Protein AF-A0A0B7NH67-F1 (afdb_monomer)

Solvent-accessible surface area (backbone atoms only — not comparable to full-atom values): 9910 Å² total; per-residue (Å²): 137,84,60,71,66,54,74,78,39,75,85,58,75,55,73,80,68,34,64,70,50,45,50,53,55,49,55,70,66,57,74,68,84,74,77,76,53,74,81,63,50,60,82,68,38,63,65,64,53,51,50,46,36,50,72,76,48,38,53,73,86,78,50,52,75,51,54,34,47,53,51,29,53,53,38,44,27,69,77,66,70,41,47,64,75,59,32,53,60,60,27,28,52,80,31,57,46,72,41,68,55,97,89,40,76,49,31,34,39,39,44,33,63,69,36,94,86,57,78,63,48,77,48,80,45,61,68,50,94,55,64,48,73,16,45,50,60,37,43,51,52,42,51,63,74,44,46,82,79,43,76,86,53,61,74,82,38,49,55,70,73,94,84,63,132

Structure (mmCIF, N/CA/C/O backbone):
data_AF-A0A0B7NH67-F1
#
_entry.id   AF-A0A0B7NH67-F1
#
loop_
_atom_site.group_PDB
_atom_site.id
_atom_site.type_symbol
_atom_site.label_atom_id
_atom_site.label_alt_id
_atom_site.label_comp_id
_atom_site.label_asym_id
_atom_site.label_entity_id
_atom_site.label_seq_id
_atom_site.pdbx_PDB_ins_code
_atom_site.Cartn_x
_atom_site.Cartn_y
_atom_site.Cartn_z
_atom_site.occupancy
_atom_site.B_iso_or_equiv
_atom_site.auth_seq_id
_atom_site.auth_comp_id
_atom_site.auth_asym_id
_atom_site.auth_atom_id
_atom_site.pdbx_PDB_model_num
ATOM 1 N N . MET A 1 1 ? 46.457 -18.668 -21.034 1.00 47.00 1 MET A N 1
ATOM 2 C CA . MET A 1 1 ? 46.184 -20.099 -21.295 1.00 47.00 1 MET A CA 1
ATOM 3 C C . MET A 1 1 ? 45.071 -20.188 -22.327 1.00 47.00 1 MET A C 1
ATOM 5 O O . MET A 1 1 ? 44.034 -19.570 -22.116 1.00 47.00 1 MET A O 1
ATOM 9 N N . ALA A 1 2 ? 45.293 -20.852 -23.462 1.00 54.44 2 ALA A N 1
ATOM 10 C CA . ALA A 1 2 ? 44.250 -21.058 -24.466 1.00 54.44 2 ALA A CA 1
ATOM 11 C C . ALA A 1 2 ? 43.440 -22.309 -24.097 1.00 54.44 2 ALA A C 1
ATOM 13 O O . ALA A 1 2 ? 44.023 -23.352 -23.819 1.00 54.44 2 ALA A O 1
ATOM 14 N N . SER A 1 3 ? 42.111 -22.195 -24.052 1.00 65.50 3 SER A N 1
ATOM 15 C CA . SER A 1 3 ? 41.219 -23.342 -23.843 1.00 65.50 3 SER A CA 1
ATOM 16 C C . SER A 1 3 ? 41.410 -24.364 -24.969 1.00 65.50 3 SER A C 1
ATOM 18 O O . SER A 1 3 ? 41.427 -23.976 -26.138 1.00 65.50 3 SER A O 1
ATOM 20 N N . VAL A 1 4 ? 41.506 -25.655 -24.627 1.00 64.94 4 VAL A N 1
ATOM 21 C CA . VAL A 1 4 ? 41.582 -26.782 -25.582 1.00 64.94 4 VAL A CA 1
ATOM 22 C C . VAL A 1 4 ? 40.439 -26.720 -26.605 1.00 64.94 4 VAL A C 1
ATOM 24 O O . VAL A 1 4 ? 40.633 -27.030 -27.776 1.00 64.94 4 VAL A O 1
ATOM 27 N N . TYR A 1 5 ? 39.280 -26.189 -26.205 1.00 65.31 5 TYR A N 1
ATOM 28 C CA . TYR A 1 5 ? 38.130 -25.975 -27.084 1.00 65.31 5 TYR A CA 1
ATOM 29 C C . TYR A 1 5 ? 38.453 -25.076 -28.292 1.00 65.31 5 TYR A C 1
ATOM 31 O O . TYR A 1 5 ? 38.005 -25.351 -29.403 1.00 65.31 5 TYR A O 1
ATOM 39 N N . LYS A 1 6 ? 39.283 -24.040 -28.099 1.00 60.59 6 LYS A N 1
ATOM 40 C CA . LYS A 1 6 ? 39.672 -23.078 -29.143 1.00 60.59 6 LYS A CA 1
ATOM 41 C C . LYS A 1 6 ? 40.621 -23.686 -30.183 1.00 60.59 6 LYS A C 1
ATOM 43 O O . LYS A 1 6 ? 40.675 -23.199 -31.306 1.00 60.59 6 LYS A O 1
ATOM 48 N N . LEU A 1 7 ? 41.365 -24.731 -29.811 1.00 67.31 7 LEU A N 1
ATOM 49 C CA . LEU A 1 7 ? 42.241 -25.462 -30.732 1.00 67.31 7 LEU A CA 1
ATOM 50 C C . LEU A 1 7 ? 41.442 -26.396 -31.649 1.00 67.31 7 LEU A C 1
ATOM 52 O O . LEU A 1 7 ? 41.806 -26.555 -32.808 1.00 67.31 7 LEU A O 1
ATOM 56 N N . CYS A 1 8 ? 40.344 -26.969 -31.148 1.00 70.69 8 CYS A N 1
ATOM 57 C CA . CYS A 1 8 ? 39.484 -27.863 -31.926 1.00 70.69 8 CYS A CA 1
ATOM 58 C C . CYS A 1 8 ? 38.449 -27.115 -32.787 1.00 70.69 8 CYS A C 1
ATOM 60 O O . CYS A 1 8 ? 38.017 -27.645 -33.804 1.00 70.69 8 CYS A O 1
ATOM 62 N N . HIS A 1 9 ? 38.080 -25.882 -32.417 1.00 67.19 9 HIS A N 1
ATOM 63 C CA . HIS A 1 9 ? 37.033 -25.093 -33.082 1.00 67.19 9 HIS A CA 1
ATOM 64 C C . HIS A 1 9 ? 37.572 -23.723 -33.520 1.00 67.19 9 HIS A C 1
ATOM 66 O O . HIS A 1 9 ? 37.116 -22.673 -33.072 1.00 67.19 9 HIS A O 1
ATOM 72 N N . LEU A 1 10 ? 38.582 -23.729 -34.398 1.00 68.38 10 LEU A N 1
ATOM 73 C CA . LEU A 1 10 ? 39.294 -22.520 -34.850 1.00 68.38 10 LEU A CA 1
ATOM 74 C C . LEU A 1 10 ? 38.402 -21.497 -35.577 1.00 68.38 10 LEU A C 1
ATOM 76 O O . LEU A 1 10 ? 38.758 -20.322 -35.641 1.00 68.38 10 LEU A O 1
ATOM 80 N N . GLN A 1 11 ? 37.272 -21.942 -36.132 1.00 72.56 11 GLN A N 1
ATOM 81 C CA . GLN A 1 11 ? 36.333 -21.103 -36.884 1.00 72.56 11 GLN A CA 1
ATOM 82 C C . GLN A 1 11 ? 35.120 -20.652 -36.060 1.00 72.56 11 GLN A C 1
ATOM 84 O O . GLN A 1 11 ? 34.337 -19.830 -36.534 1.00 72.56 11 GLN A O 1
ATOM 89 N N . GLU A 1 12 ? 34.950 -21.155 -34.834 1.00 75.06 12 GLU A N 1
ATOM 90 C CA . GLU A 1 12 ? 33.842 -20.736 -33.982 1.00 75.06 12 GLU A CA 1
ATOM 91 C C . GLU A 1 12 ? 34.153 -19.405 -33.306 1.00 75.06 12 GLU A C 1
ATOM 93 O O . GLU A 1 12 ? 35.224 -19.182 -32.731 1.00 75.06 12 GLU A O 1
ATOM 98 N N . VAL A 1 13 ? 33.175 -18.506 -33.355 1.00 73.75 13 VAL A N 1
ATOM 99 C CA . VAL A 1 13 ? 33.252 -17.230 -32.655 1.00 73.75 13 VAL A CA 1
ATOM 100 C C . VAL A 1 13 ? 33.285 -17.521 -31.149 1.00 73.75 13 VAL A C 1
ATOM 102 O O . VAL A 1 13 ? 32.412 -18.240 -30.652 1.00 73.75 13 VAL A O 1
ATOM 105 N N . PRO A 1 14 ? 34.261 -16.978 -30.393 1.00 78.88 14 PRO A N 1
ATOM 106 C CA . PRO A 1 14 ? 34.303 -17.132 -28.946 1.00 78.88 14 PRO A CA 1
ATOM 107 C C . PRO A 1 14 ? 32.955 -16.779 -28.324 1.00 78.88 14 PRO A C 1
ATOM 109 O O . PRO A 1 14 ? 32.329 -15.807 -28.736 1.00 78.88 14 PRO A O 1
ATOM 112 N N . ILE A 1 15 ? 32.534 -17.510 -27.290 1.00 76.75 15 ILE A N 1
ATOM 113 C CA . ILE A 1 15 ? 31.227 -17.294 -26.650 1.00 76.75 15 ILE A CA 1
ATOM 114 C C . ILE A 1 15 ? 31.003 -15.819 -26.262 1.00 76.75 15 ILE A C 1
ATOM 116 O O . ILE A 1 15 ? 29.948 -15.256 -26.515 1.00 76.75 15 ILE A O 1
ATOM 120 N N . ALA A 1 16 ? 32.047 -15.138 -25.780 1.00 73.81 16 ALA A N 1
ATOM 121 C CA . ALA A 1 16 ? 32.008 -13.718 -25.421 1.00 73.81 16 ALA A CA 1
ATOM 122 C C . ALA A 1 16 ? 31.771 -12.751 -26.604 1.00 73.81 16 ALA A C 1
ATOM 124 O O . ALA A 1 16 ? 31.442 -11.590 -26.385 1.00 73.81 16 ALA A O 1
ATOM 125 N N . GLN A 1 17 ? 31.967 -13.210 -27.840 1.00 79.38 17 GLN A N 1
ATOM 126 C CA . GLN A 1 17 ? 31.766 -12.461 -29.082 1.00 79.38 17 GLN A CA 1
ATOM 127 C C . GLN A 1 17 ? 30.488 -12.882 -29.822 1.00 79.38 17 GLN A C 1
ATOM 129 O O . GLN A 1 17 ? 30.203 -12.354 -30.895 1.00 79.38 17 GLN A O 1
ATOM 134 N N . GLN A 1 18 ? 29.699 -13.809 -29.269 1.00 85.25 18 GLN A N 1
ATOM 135 C CA . GLN A 1 18 ? 28.388 -14.118 -29.827 1.00 85.25 18 GLN A CA 1
ATOM 136 C C . GLN A 1 18 ? 27.486 -12.884 -29.760 1.00 85.25 18 GLN A C 1
ATOM 138 O O . GLN A 1 18 ? 27.454 -12.181 -28.746 1.00 85.25 18 GLN A O 1
ATOM 143 N N . LEU A 1 19 ? 26.726 -12.650 -30.833 1.00 83.81 19 LEU A N 1
ATOM 144 C CA . LEU A 1 19 ? 25.891 -11.459 -30.988 1.00 83.81 19 LEU A CA 1
ATOM 145 C C . LEU A 1 19 ? 24.942 -11.273 -29.801 1.00 83.81 19 LEU A C 1
ATOM 147 O O . LEU A 1 19 ? 24.890 -10.187 -29.246 1.00 83.81 19 LEU A O 1
ATOM 151 N N . ILE A 1 20 ? 24.298 -12.345 -29.333 1.00 84.06 20 ILE A N 1
ATOM 152 C CA . ILE A 1 20 ? 23.385 -12.300 -28.182 1.00 84.06 20 ILE A CA 1
ATOM 153 C C . ILE A 1 20 ? 24.075 -11.846 -26.884 1.00 84.06 20 ILE A C 1
ATOM 155 O O . ILE A 1 20 ? 23.499 -11.098 -26.096 1.00 84.06 20 ILE A O 1
ATOM 159 N N . ILE A 1 21 ? 25.333 -12.246 -26.671 1.00 83.56 21 ILE A N 1
ATOM 160 C CA . ILE A 1 21 ? 26.119 -11.855 -25.496 1.00 83.56 21 ILE A CA 1
ATOM 161 C C . ILE A 1 21 ? 26.556 -10.392 -25.620 1.00 83.56 21 ILE A C 1
ATOM 163 O O . ILE A 1 21 ? 26.422 -9.621 -24.667 1.00 83.56 21 ILE A O 1
ATOM 167 N N . LEU A 1 22 ? 27.011 -9.976 -26.803 1.00 82.81 22 LEU A N 1
ATOM 168 C CA . LEU A 1 22 ? 27.353 -8.580 -27.079 1.00 82.81 22 LEU A CA 1
ATOM 169 C C . LEU A 1 22 ? 26.127 -7.661 -26.969 1.00 82.81 22 LEU A C 1
ATOM 171 O O . LEU A 1 22 ? 26.217 -6.590 -26.371 1.00 82.81 22 LEU A O 1
ATOM 175 N N . GLU A 1 23 ? 24.970 -8.086 -27.472 1.00 80.69 23 GLU A N 1
ATOM 176 C CA . GLU A 1 23 ? 23.694 -7.378 -27.364 1.00 80.69 23 GLU A CA 1
ATOM 177 C C . GLU A 1 23 ? 23.248 -7.256 -25.905 1.00 80.69 23 GLU A C 1
ATOM 179 O O . GLU A 1 23 ? 22.916 -6.156 -25.461 1.00 80.69 23 GLU A O 1
ATOM 184 N N . PHE A 1 24 ? 23.337 -8.330 -25.118 1.00 80.19 24 PHE A N 1
ATOM 185 C CA . PHE A 1 24 ? 23.046 -8.306 -23.684 1.00 80.19 24 PHE A CA 1
ATOM 186 C C . PHE A 1 24 ? 23.941 -7.314 -22.921 1.00 80.19 24 PHE A C 1
ATOM 188 O O . PHE A 1 24 ? 23.455 -6.469 -22.169 1.00 80.19 24 PHE A O 1
ATOM 195 N N . PHE A 1 25 ? 25.257 -7.335 -23.144 1.00 78.81 25 PHE A N 1
ATOM 196 C CA . PHE A 1 25 ? 26.154 -6.382 -22.481 1.00 78.81 25 PHE A CA 1
ATOM 197 C C . PHE A 1 25 ? 26.021 -4.953 -23.022 1.00 78.81 25 PHE A C 1
ATOM 199 O O . PHE A 1 25 ? 26.174 -3.996 -22.261 1.00 78.81 25 PHE A O 1
ATOM 206 N N . SER A 1 26 ? 25.703 -4.780 -24.307 1.00 73.12 26 SER A N 1
ATOM 207 C CA . SER A 1 26 ? 25.464 -3.462 -24.905 1.00 73.12 26 SER A CA 1
ATOM 208 C C . SER A 1 26 ? 24.157 -2.838 -24.413 1.00 73.12 26 SER A C 1
ATOM 210 O O . SER A 1 26 ? 24.137 -1.650 -24.112 1.00 73.12 26 SER A O 1
ATOM 212 N N . SER A 1 27 ? 23.092 -3.625 -24.250 1.00 65.81 27 SER A N 1
ATOM 213 C CA . SER A 1 27 ? 21.820 -3.179 -23.672 1.00 65.81 27 SER A CA 1
ATOM 214 C C . SER A 1 27 ? 21.970 -2.831 -22.194 1.00 65.81 27 SER A C 1
ATOM 216 O O . SER A 1 27 ? 21.439 -1.814 -21.764 1.00 65.81 27 SER A O 1
ATOM 218 N N . LYS A 1 28 ? 22.789 -3.578 -21.441 1.00 66.44 28 LYS A N 1
ATOM 219 C CA . LYS A 1 28 ? 23.163 -3.217 -20.065 1.00 66.44 28 LYS A CA 1
ATOM 220 C C . LYS A 1 28 ? 24.025 -1.943 -19.989 1.00 66.44 28 LYS A C 1
ATOM 222 O O . LYS A 1 28 ? 23.968 -1.233 -18.991 1.00 66.44 28 LYS A O 1
ATOM 227 N N . LYS A 1 29 ? 24.825 -1.646 -21.026 1.00 62.81 29 LYS A N 1
ATOM 228 C CA . LYS A 1 29 ? 25.588 -0.386 -21.162 1.00 62.81 29 LYS A CA 1
ATOM 229 C C . LYS A 1 29 ? 24.727 0.797 -21.616 1.00 62.81 29 LYS A C 1
ATOM 231 O O . LYS A 1 29 ? 25.068 1.930 -21.291 1.00 62.81 29 LYS A O 1
ATOM 236 N N . ARG A 1 30 ? 23.621 0.558 -22.330 1.00 55.84 30 ARG A N 1
ATOM 237 C CA . ARG A 1 30 ? 22.623 1.577 -22.690 1.00 55.84 30 ARG A CA 1
ATOM 238 C C . ARG A 1 30 ? 21.750 1.906 -21.476 1.00 55.84 30 ARG A C 1
ATOM 240 O O . ARG A 1 30 ? 20.562 1.605 -21.444 1.00 55.84 30 ARG A O 1
ATOM 247 N N . ASN A 1 31 ? 22.344 2.567 -20.487 1.00 59.22 31 ASN A N 1
ATOM 248 C CA . ASN A 1 31 ? 21.614 3.342 -19.483 1.00 59.22 31 ASN A CA 1
ATOM 249 C C . ASN A 1 31 ? 21.159 4.679 -20.095 1.00 59.22 31 ASN A C 1
ATOM 251 O O . ASN A 1 31 ? 21.454 5.747 -19.565 1.00 59.22 31 ASN A O 1
ATOM 255 N N . ASP A 1 32 ? 20.462 4.636 -21.232 1.00 63.34 32 ASP A N 1
ATOM 256 C CA . ASP A 1 32 ? 19.784 5.834 -21.714 1.00 63.34 32 ASP A CA 1
ATOM 257 C C . ASP A 1 32 ? 18.602 6.084 -20.785 1.00 63.34 32 ASP A C 1
ATOM 259 O O . ASP A 1 32 ? 17.669 5.277 -20.701 1.00 63.34 32 ASP A O 1
ATOM 263 N N . VAL A 1 33 ? 18.652 7.203 -20.067 1.00 65.88 33 VAL A N 1
ATOM 264 C CA . VAL A 1 33 ? 17.526 7.692 -19.275 1.00 65.88 33 VAL A CA 1
ATOM 265 C C . VAL A 1 33 ? 16.408 8.050 -20.252 1.00 65.88 33 VAL A C 1
ATOM 267 O O . VAL A 1 33 ? 16.357 9.146 -20.805 1.00 65.88 33 VAL A O 1
ATOM 270 N N . ARG A 1 34 ? 15.513 7.094 -20.514 1.00 71.50 34 ARG A N 1
ATOM 271 C CA . ARG A 1 34 ? 14.313 7.320 -21.319 1.00 71.50 34 ARG A CA 1
ATOM 272 C C . ARG A 1 34 ? 13.290 8.055 -20.467 1.00 71.50 34 ARG A C 1
ATOM 274 O O . ARG A 1 34 ? 12.598 7.439 -19.658 1.00 71.50 34 ARG A O 1
ATOM 281 N N . ILE A 1 35 ? 13.202 9.366 -20.660 1.00 76.56 35 ILE A N 1
ATOM 282 C CA . ILE A 1 35 ? 12.136 10.175 -20.071 1.00 76.56 35 ILE A CA 1
ATOM 283 C C . ILE A 1 35 ? 10.808 9.746 -20.721 1.00 76.56 35 ILE A C 1
ATOM 285 O O . ILE A 1 35 ? 10.720 9.741 -21.954 1.00 76.56 35 ILE A O 1
ATOM 289 N N . PRO A 1 36 ? 9.790 9.346 -19.938 1.00 79.62 36 PRO A N 1
ATOM 290 C CA . PRO A 1 36 ? 8.499 8.945 -20.483 1.00 79.62 36 PRO A CA 1
ATOM 291 C C . PRO A 1 36 ? 7.828 10.070 -21.278 1.00 79.62 36 PRO A C 1
ATOM 293 O O . PRO A 1 36 ? 7.944 11.251 -20.953 1.00 79.62 36 PRO A O 1
ATOM 296 N N . THR A 1 37 ? 7.078 9.693 -22.309 1.00 85.25 37 THR A N 1
ATOM 297 C CA . THR A 1 37 ? 6.219 10.622 -23.060 1.00 85.25 37 THR A CA 1
ATOM 298 C C . THR A 1 37 ? 5.041 11.095 -22.205 1.00 85.25 37 THR A C 1
ATOM 300 O O . THR A 1 37 ? 4.639 10.413 -21.263 1.00 85.25 37 THR A O 1
ATOM 303 N N . LYS A 1 38 ? 4.415 12.225 -22.563 1.00 82.06 38 LYS A N 1
ATOM 304 C CA . LYS A 1 38 ? 3.257 12.773 -21.830 1.00 82.06 38 LYS A CA 1
ATOM 305 C C . LYS A 1 38 ? 2.131 11.745 -21.632 1.00 82.06 38 LYS A C 1
ATOM 307 O O . LYS A 1 38 ? 1.607 11.632 -20.532 1.00 82.06 38 LYS A O 1
ATOM 312 N N . ASN A 1 39 ? 1.835 10.934 -22.649 1.00 80.69 39 ASN A N 1
ATOM 313 C CA . ASN A 1 39 ? 0.816 9.877 -22.575 1.00 80.69 39 ASN A CA 1
ATOM 314 C C . ASN A 1 39 ? 1.191 8.726 -21.626 1.00 80.69 39 ASN A C 1
ATOM 316 O O . ASN A 1 39 ? 0.324 7.998 -21.168 1.00 80.69 39 ASN A O 1
ATOM 320 N N . GLN A 1 40 ? 2.479 8.519 -21.349 1.00 76.31 40 GLN A N 1
ATOM 321 C CA . GLN A 1 40 ? 2.921 7.529 -20.364 1.00 76.31 40 GLN A CA 1
ATOM 322 C C . GLN A 1 40 ? 2.856 8.080 -18.934 1.00 76.31 40 GLN A C 1
ATOM 324 O O . GLN A 1 40 ? 2.767 7.298 -17.990 1.00 76.31 40 GLN A O 1
ATOM 329 N N . LEU A 1 41 ? 2.897 9.407 -18.772 1.00 75.00 41 LEU A N 1
ATOM 330 C CA . LEU A 1 41 ? 2.801 10.074 -17.472 1.00 75.00 41 LEU A CA 1
ATOM 331 C C . LEU A 1 41 ? 1.362 10.113 -16.941 1.00 75.00 41 LEU A C 1
ATOM 333 O O . LEU A 1 41 ? 1.179 10.051 -15.730 1.00 75.00 41 LEU A O 1
ATOM 337 N N . THR A 1 42 ? 0.349 10.138 -17.815 1.00 74.00 42 THR A N 1
ATOM 338 C CA . THR A 1 42 ? -1.072 10.167 -17.407 1.00 74.00 42 THR A CA 1
ATOM 339 C C . THR A 1 42 ? -1.494 8.949 -16.586 1.00 74.00 42 THR A C 1
ATOM 341 O O . THR A 1 42 ? -2.427 9.034 -15.800 1.00 74.00 42 THR A O 1
ATOM 344 N N . THR A 1 43 ? -0.799 7.816 -16.724 1.00 68.31 43 THR A N 1
ATOM 345 C CA . THR A 1 43 ? -1.048 6.608 -15.920 1.00 68.31 43 THR A CA 1
ATOM 346 C C . THR A 1 43 ? -0.831 6.836 -14.420 1.00 68.31 43 THR A C 1
ATOM 348 O O . THR A 1 43 ? -1.412 6.128 -13.606 1.00 68.31 43 THR A O 1
ATOM 351 N N . TRP A 1 44 ? 0.003 7.811 -14.056 1.00 70.75 44 TRP A N 1
ATOM 352 C CA . TRP A 1 44 ? 0.301 8.177 -12.670 1.00 70.75 44 TRP A CA 1
ATOM 353 C C . TRP A 1 44 ? -0.206 9.577 -12.325 1.00 70.75 44 TRP A C 1
ATOM 355 O O . TRP A 1 44 ? 0.328 10.223 -11.425 1.00 70.75 44 TRP A O 1
ATOM 365 N N . ASP A 1 45 ? -1.228 10.047 -13.039 1.00 83.81 45 ASP A N 1
ATOM 366 C CA . ASP A 1 45 ? -1.915 11.276 -12.676 1.00 83.81 45 ASP A CA 1
ATOM 367 C C . ASP A 1 45 ? -2.604 11.087 -11.316 1.00 83.81 45 ASP A C 1
ATOM 369 O O . ASP A 1 45 ? -3.538 10.292 -11.157 1.00 83.81 45 ASP A O 1
ATOM 373 N N . THR A 1 46 ? -2.085 11.791 -10.312 1.00 86.06 46 THR A N 1
ATOM 374 C CA . THR A 1 46 ? -2.542 11.678 -8.929 1.00 86.06 46 THR A CA 1
ATOM 375 C C . THR A 1 46 ? -3.980 12.143 -8.772 1.00 86.06 46 THR A C 1
ATOM 377 O O . THR A 1 46 ? -4.692 11.603 -7.927 1.00 86.06 46 THR A O 1
ATOM 380 N N . ASP A 1 47 ? -4.434 13.089 -9.592 1.00 88.25 47 ASP A N 1
ATOM 381 C CA . ASP A 1 47 ? -5.784 13.639 -9.497 1.00 88.25 47 ASP A CA 1
ATOM 382 C C . ASP A 1 47 ? -6.799 12.615 -9.998 1.00 88.25 47 ASP A C 1
ATOM 384 O O . ASP A 1 47 ? -7.805 12.364 -9.338 1.00 88.25 47 ASP A O 1
ATOM 388 N N . ILE A 1 48 ? -6.493 11.935 -11.107 1.00 88.50 48 ILE A N 1
ATOM 389 C CA . ILE A 1 48 ? -7.340 10.861 -11.646 1.00 88.50 48 ILE A CA 1
ATOM 390 C C . ILE A 1 48 ? -7.458 9.715 -10.635 1.00 88.50 48 ILE A C 1
ATOM 392 O O . ILE A 1 48 ? -8.560 9.239 -10.359 1.00 88.50 48 ILE A O 1
ATOM 396 N N . LEU A 1 49 ? -6.334 9.282 -10.057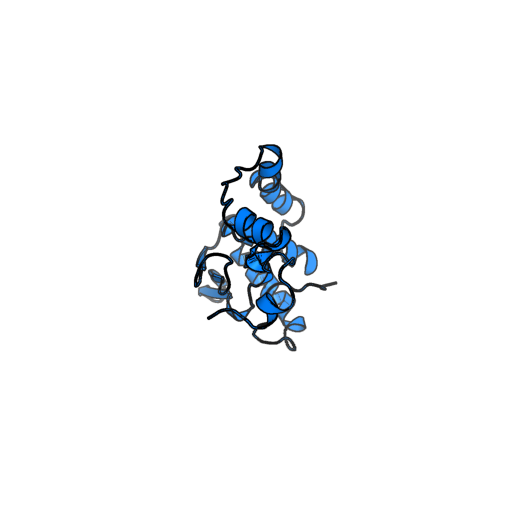 1.00 89.19 49 LEU A N 1
ATOM 397 C CA . LEU A 1 49 ? -6.316 8.160 -9.116 1.00 89.19 49 LEU A CA 1
ATOM 398 C C . LEU A 1 49 ? -7.005 8.502 -7.791 1.00 89.19 49 LEU A C 1
ATOM 400 O O . LEU A 1 49 ? -7.782 7.698 -7.280 1.00 89.19 49 LEU A O 1
ATOM 404 N N . THR A 1 50 ? -6.759 9.690 -7.237 1.00 91.44 50 THR A N 1
ATOM 405 C CA . THR A 1 50 ? -7.411 10.114 -5.988 1.00 91.44 50 THR A CA 1
ATOM 406 C C . THR A 1 50 ? -8.903 10.369 -6.184 1.00 91.44 50 THR A C 1
ATOM 408 O O . THR A 1 50 ? -9.687 9.974 -5.323 1.00 91.44 50 THR A O 1
ATOM 411 N N . ALA A 1 51 ? -9.322 10.939 -7.318 1.00 92.25 51 ALA A N 1
ATOM 412 C CA . ALA A 1 51 ? -10.737 11.087 -7.655 1.00 92.25 51 ALA A CA 1
ATOM 413 C C . ALA A 1 51 ? -11.431 9.726 -7.790 1.00 92.25 51 ALA A C 1
ATOM 415 O O . ALA A 1 51 ? -12.515 9.539 -7.246 1.00 92.25 51 ALA A O 1
ATOM 416 N N . TYR A 1 52 ? -10.793 8.757 -8.454 1.00 92.62 52 TYR A N 1
ATOM 417 C CA . TYR A 1 52 ? -11.324 7.399 -8.557 1.00 92.62 52 TYR A CA 1
ATOM 418 C C . TYR A 1 52 ? -11.521 6.758 -7.178 1.00 92.62 52 TYR A C 1
ATOM 420 O O . TYR A 1 52 ? -12.608 6.273 -6.880 1.00 92.62 52 TYR A O 1
ATOM 428 N N . VAL A 1 53 ? -10.506 6.818 -6.304 1.00 93.62 53 VAL A N 1
ATOM 429 C CA . VAL A 1 53 ? -10.600 6.272 -4.939 1.00 93.62 53 VAL A CA 1
ATOM 430 C C . VAL A 1 53 ? -11.750 6.913 -4.161 1.00 93.62 53 VAL A C 1
ATOM 432 O O . VAL A 1 53 ? -12.488 6.206 -3.482 1.00 93.62 53 VAL A O 1
ATOM 435 N N . LYS A 1 54 ? -11.929 8.231 -4.276 1.00 92.69 54 LYS A N 1
ATOM 436 C CA . LYS A 1 54 ? -13.001 8.955 -3.581 1.00 92.69 54 LYS A CA 1
ATOM 437 C C . LYS A 1 54 ? -14.396 8.616 -4.093 1.00 92.69 54 LYS A C 1
ATOM 439 O O . LYS A 1 54 ? -15.324 8.577 -3.297 1.00 92.69 54 LYS A O 1
ATOM 444 N N . ASN A 1 55 ? -14.543 8.384 -5.394 1.00 92.56 55 ASN A N 1
ATOM 445 C CA . ASN A 1 55 ? -15.848 8.132 -6.001 1.00 92.56 55 ASN A CA 1
ATOM 446 C C . ASN A 1 55 ? -16.275 6.664 -5.880 1.00 92.56 55 ASN A C 1
ATOM 448 O O . ASN A 1 55 ? -17.430 6.390 -5.576 1.00 92.56 55 ASN A O 1
ATOM 452 N N . GLU A 1 56 ? -15.350 5.726 -6.093 1.00 92.75 56 GLU A N 1
ATOM 453 C CA . GLU A 1 56 ? -15.671 4.295 -6.172 1.00 92.75 56 GLU A CA 1
ATOM 454 C C . GLU A 1 56 ? -15.389 3.546 -4.865 1.00 92.75 56 GLU A C 1
ATOM 456 O O . GLU A 1 56 ? -16.056 2.561 -4.554 1.00 92.75 56 GLU A O 1
ATOM 461 N N . TRP A 1 57 ? -14.407 4.000 -4.079 1.00 93.69 57 TRP A N 1
ATOM 462 C CA . TRP A 1 57 ? -13.931 3.292 -2.889 1.00 93.69 57 TRP A CA 1
ATOM 463 C C . TRP A 1 57 ? -13.883 4.180 -1.650 1.00 93.69 57 TRP A C 1
ATOM 465 O O . TRP A 1 57 ? -12.931 4.097 -0.874 1.00 93.69 57 TRP A O 1
ATOM 475 N N . GLN A 1 58 ? -14.884 5.035 -1.456 1.00 87.00 58 GLN A N 1
ATOM 476 C CA . GLN A 1 58 ? -14.882 6.032 -0.388 1.00 87.00 58 GLN A CA 1
ATOM 477 C C . GLN A 1 58 ? -14.668 5.400 1.003 1.00 87.00 58 GLN A C 1
ATOM 479 O O . GLN A 1 58 ? -13.664 5.666 1.668 1.00 87.00 58 GLN A O 1
ATOM 484 N N . ASP A 1 59 ? -15.544 4.468 1.390 1.00 91.38 59 ASP A N 1
ATOM 485 C CA . ASP A 1 59 ? -15.543 3.853 2.718 1.00 91.38 59 ASP A CA 1
ATOM 486 C C . ASP A 1 59 ? -14.912 2.450 2.720 1.00 91.38 59 ASP A C 1
ATOM 488 O O . ASP A 1 59 ? -15.430 1.494 2.139 1.00 91.38 59 ASP A O 1
ATOM 492 N N . ASN A 1 60 ? -13.812 2.312 3.461 1.00 92.38 60 ASN A N 1
ATO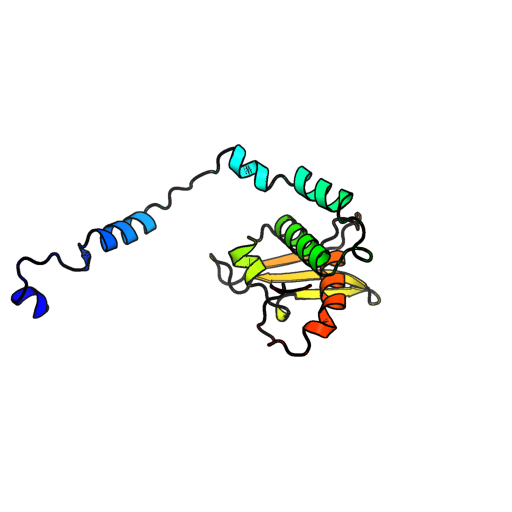M 493 C CA . ASN A 1 60 ? -13.089 1.054 3.649 1.00 92.38 60 ASN A CA 1
ATOM 494 C C . ASN A 1 60 ? -13.942 -0.066 4.280 1.00 92.38 60 ASN A C 1
ATOM 496 O O . ASN A 1 60 ? -13.629 -1.246 4.096 1.00 92.38 60 ASN A O 1
ATOM 500 N N . SER A 1 61 ? -14.987 0.284 5.035 1.00 90.19 61 SER A N 1
ATOM 501 C CA . SER A 1 61 ? -15.849 -0.670 5.736 1.00 90.19 61 SER A CA 1
ATOM 502 C C . SER A 1 61 ? -16.878 -1.335 4.817 1.00 90.19 61 SER A C 1
ATOM 504 O O . SER A 1 61 ? -17.276 -2.473 5.067 1.00 90.19 61 SER A O 1
ATOM 506 N N . THR A 1 62 ? -17.265 -0.662 3.729 1.00 92.06 62 THR A N 1
ATOM 507 C CA . THR A 1 62 ? -18.331 -1.117 2.820 1.00 92.06 62 THR A CA 1
ATOM 508 C C . THR A 1 62 ? -17.804 -1.887 1.616 1.00 92.06 62 THR A C 1
ATOM 510 O O . THR A 1 62 ? -18.481 -2.783 1.112 1.00 92.06 62 THR A O 1
ATOM 513 N N . ILE A 1 63 ? -16.586 -1.579 1.166 1.00 94.25 63 ILE A N 1
ATOM 514 C CA . ILE A 1 63 ? -15.990 -2.220 -0.008 1.00 94.25 63 ILE A CA 1
ATOM 515 C C . ILE A 1 63 ? -15.555 -3.664 0.272 1.00 94.25 63 ILE A C 1
ATOM 517 O O . ILE A 1 63 ? -15.271 -4.054 1.414 1.00 94.25 63 ILE A O 1
ATOM 521 N N . SER A 1 64 ? -15.474 -4.480 -0.783 1.00 94.75 64 SER A N 1
ATOM 522 C CA . SER A 1 64 ? -15.007 -5.866 -0.681 1.00 94.75 64 SER A CA 1
ATOM 523 C C . SER A 1 64 ? -13.551 -5.934 -0.194 1.00 94.75 64 SER A C 1
ATOM 525 O O . SER A 1 64 ? -12.808 -4.9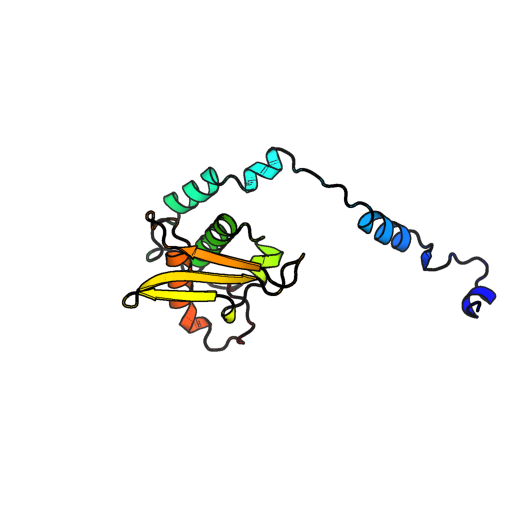53 -0.250 1.00 94.75 64 SER A O 1
ATOM 527 N N . LEU A 1 65 ? -13.110 -7.095 0.308 1.00 95.31 65 LEU A N 1
ATOM 528 C CA . LEU A 1 65 ? -11.708 -7.257 0.715 1.00 95.31 65 LEU A CA 1
ATOM 529 C C . LEU A 1 65 ? -10.757 -7.130 -0.488 1.00 95.31 65 LEU A C 1
ATOM 531 O O . LEU A 1 65 ? -9.654 -6.602 -0.346 1.00 95.31 65 LEU A O 1
ATOM 535 N N . TYR A 1 66 ? -11.205 -7.577 -1.663 1.00 94.62 66 TYR A N 1
ATOM 536 C CA . TYR A 1 66 ? -10.486 -7.419 -2.921 1.00 94.62 66 TYR A CA 1
ATOM 537 C C . TYR A 1 66 ? -10.320 -5.939 -3.298 1.00 94.62 66 TYR A C 1
ATOM 539 O O . TYR A 1 66 ? -9.202 -5.487 -3.546 1.00 94.62 66 TYR A O 1
ATOM 547 N N . ASP A 1 67 ? -11.399 -5.158 -3.250 1.00 95.19 67 ASP A N 1
ATOM 548 C CA . ASP A 1 67 ? -11.356 -3.724 -3.557 1.00 95.19 67 ASP A CA 1
ATOM 549 C C . ASP A 1 67 ? -10.536 -2.948 -2.523 1.00 95.19 67 ASP A C 1
ATOM 551 O O . ASP A 1 67 ? -9.735 -2.088 -2.882 1.00 95.19 67 ASP A O 1
ATOM 555 N N . LEU A 1 68 ? -10.647 -3.297 -1.237 1.00 96.38 68 LEU A N 1
ATOM 556 C CA . LEU A 1 68 ? -9.827 -2.704 -0.180 1.00 96.38 68 LEU A CA 1
ATOM 557 C C . LEU A 1 68 ? -8.335 -2.993 -0.382 1.00 96.38 68 LEU A C 1
ATOM 559 O O . LEU A 1 68 ? -7.492 -2.129 -0.123 1.00 96.38 68 LEU A O 1
ATOM 563 N N . GLN A 1 69 ? -7.998 -4.187 -0.870 1.00 95.81 69 GLN A N 1
ATOM 564 C CA . GLN A 1 69 ? -6.636 -4.511 -1.269 1.00 95.81 69 GLN A CA 1
ATOM 565 C C . GLN A 1 69 ? -6.171 -3.609 -2.419 1.00 95.81 69 GLN A C 1
ATOM 567 O O . GLN A 1 69 ? -5.095 -3.018 -2.319 1.00 95.81 69 GLN A O 1
ATOM 572 N N . LEU A 1 70 ? -6.961 -3.472 -3.488 1.00 95.06 70 LEU A N 1
ATOM 573 C CA . LEU A 1 70 ? -6.604 -2.622 -4.627 1.00 95.06 70 LEU A CA 1
ATOM 574 C C . LEU A 1 70 ? -6.460 -1.151 -4.219 1.00 95.06 70 LEU A C 1
ATOM 576 O O . LEU A 1 70 ? -5.452 -0.525 -4.553 1.00 95.06 70 LEU A O 1
ATOM 580 N N . LYS A 1 71 ? -7.401 -0.630 -3.424 1.00 95.94 71 LYS A N 1
ATOM 581 C CA . LYS A 1 71 ? -7.338 0.711 -2.830 1.00 95.94 71 LYS A CA 1
ATOM 582 C C . LYS A 1 71 ? -6.033 0.909 -2.070 1.00 95.94 71 LYS A C 1
ATOM 584 O O . LYS A 1 71 ? -5.302 1.863 -2.330 1.00 95.94 71 LYS A O 1
ATOM 589 N N . THR A 1 72 ? -5.710 -0.017 -1.169 1.00 96.56 72 THR A N 1
ATOM 590 C CA . THR A 1 72 ? -4.482 0.039 -0.367 1.00 96.56 72 THR A CA 1
ATOM 591 C C . THR A 1 72 ? -3.230 0.018 -1.247 1.00 96.56 72 THR A C 1
ATOM 593 O O . THR A 1 72 ? -2.314 0.798 -0.999 1.00 96.56 72 THR A O 1
ATOM 596 N N . ILE A 1 73 ? -3.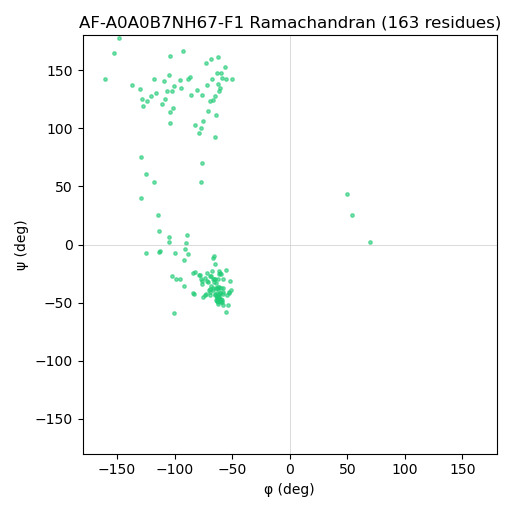186 -0.811 -2.298 1.00 95.50 73 ILE A N 1
ATOM 597 C CA . ILE A 1 73 ? -2.061 -0.852 -3.249 1.00 95.50 73 ILE A CA 1
ATOM 598 C C . ILE A 1 73 ? -1.885 0.504 -3.938 1.00 95.50 73 ILE A C 1
ATOM 600 O O . ILE A 1 73 ? -0.765 1.016 -3.980 1.00 95.50 73 ILE A O 1
ATOM 604 N N . ILE A 1 74 ? -2.965 1.092 -4.464 1.00 94.50 74 ILE A N 1
ATOM 605 C CA . ILE A 1 74 ? -2.909 2.382 -5.168 1.00 94.50 74 ILE A CA 1
ATOM 606 C C . ILE A 1 74 ? -2.435 3.486 -4.222 1.00 94.50 74 ILE A C 1
ATOM 608 O O . ILE A 1 74 ? -1.469 4.181 -4.539 1.00 94.50 74 ILE A O 1
ATOM 612 N N . LEU A 1 75 ? -3.058 3.610 -3.046 1.00 95.62 75 LEU A N 1
ATOM 613 C CA . LEU A 1 75 ? -2.692 4.623 -2.055 1.00 95.62 75 LEU A CA 1
ATOM 614 C C . LEU A 1 75 ? -1.243 4.457 -1.592 1.00 95.62 75 LEU A C 1
ATOM 616 O O . LEU A 1 75 ? -0.503 5.434 -1.528 1.00 95.62 75 LEU A O 1
ATOM 620 N N . LEU A 1 76 ? -0.795 3.224 -1.355 1.00 95.31 76 LEU A N 1
ATOM 621 C CA . LEU A 1 76 ? 0.583 2.960 -0.961 1.00 95.31 76 LEU A CA 1
ATOM 622 C C . LEU A 1 76 ? 1.580 3.365 -2.052 1.00 95.31 76 LEU A C 1
ATOM 624 O O . LEU A 1 76 ? 2.593 4.001 -1.748 1.00 95.31 76 LEU A O 1
ATOM 628 N N . CYS A 1 77 ? 1.297 3.035 -3.315 1.00 93.62 77 CYS A N 1
ATOM 629 C CA . CYS A 1 77 ? 2.136 3.441 -4.442 1.00 93.62 77 CYS A CA 1
ATOM 630 C C . CYS A 1 77 ? 2.207 4.969 -4.557 1.00 93.62 77 CYS A C 1
ATOM 632 O O . CYS A 1 77 ? 3.300 5.506 -4.716 1.00 93.62 77 CYS A O 1
ATOM 634 N N . LEU A 1 78 ? 1.074 5.664 -4.413 1.00 93.06 78 LEU A N 1
ATOM 635 C CA . LEU A 1 78 ? 1.005 7.128 -4.448 1.00 93.06 78 LEU A CA 1
ATOM 636 C C . LEU A 1 78 ? 1.793 7.774 -3.302 1.00 93.06 78 LEU A C 1
ATOM 638 O O . LEU A 1 78 ? 2.576 8.692 -3.533 1.00 93.06 78 LEU A O 1
ATOM 642 N N . SER A 1 79 ? 1.631 7.278 -2.074 1.00 93.56 79 SER A N 1
ATOM 643 C CA . SER A 1 79 ? 2.266 7.869 -0.892 1.00 93.56 79 SER A CA 1
ATOM 644 C C . SER A 1 79 ? 3.769 7.604 -0.805 1.00 93.56 79 SER A C 1
ATOM 646 O O . SER A 1 79 ? 4.499 8.397 -0.217 1.00 93.56 79 SER A O 1
ATOM 648 N N . THR A 1 80 ? 4.254 6.489 -1.358 1.00 91.69 80 THR A N 1
ATOM 649 C CA . THR A 1 80 ? 5.660 6.062 -1.195 1.00 91.69 80 THR A CA 1
ATOM 650 C C . THR A 1 80 ? 6.471 6.099 -2.487 1.00 91.69 80 THR A C 1
ATOM 652 O O . THR A 1 80 ? 7.687 5.865 -2.459 1.00 91.69 80 THR A O 1
ATOM 655 N N . MET A 1 81 ? 5.818 6.368 -3.623 1.00 89.50 81 MET A N 1
ATOM 656 C CA . MET A 1 81 ? 6.372 6.197 -4.971 1.00 89.50 81 MET A CA 1
ATOM 657 C C . MET A 1 81 ? 6.916 4.777 -5.207 1.00 89.50 81 MET A C 1
ATOM 659 O O . MET A 1 81 ? 7.840 4.572 -5.997 1.00 89.50 81 MET A O 1
ATOM 663 N N . ALA A 1 82 ? 6.392 3.791 -4.474 1.00 89.31 82 ALA A N 1
ATOM 664 C CA . ALA A 1 82 ? 6.760 2.395 -4.628 1.00 89.31 82 ALA A CA 1
ATOM 665 C C . ALA A 1 82 ? 6.175 1.844 -5.928 1.00 89.31 82 ALA A C 1
ATOM 667 O O . ALA A 1 82 ? 5.020 2.085 -6.280 1.00 89.31 82 ALA A O 1
ATOM 668 N N . ARG A 1 83 ? 6.976 1.072 -6.655 1.00 88.19 83 ARG A N 1
ATOM 669 C CA . ARG A 1 83 ? 6.537 0.440 -7.897 1.00 88.19 83 ARG A CA 1
ATOM 670 C C . ARG A 1 83 ? 5.649 -0.761 -7.555 1.00 88.19 83 ARG A C 1
ATOM 672 O O . ARG A 1 83 ? 6.122 -1.654 -6.843 1.00 88.19 83 ARG A O 1
ATOM 679 N N . PRO A 1 84 ? 4.438 -0.877 -8.137 1.00 87.81 84 PRO A N 1
ATOM 680 C CA . PRO A 1 84 ? 3.507 -1.960 -7.819 1.00 87.81 84 PRO A CA 1
ATOM 681 C C . PRO A 1 84 ? 4.124 -3.359 -7.931 1.00 87.81 84 PRO A C 1
ATOM 683 O O . PRO A 1 84 ? 3.915 -4.211 -7.079 1.00 87.81 84 PRO A O 1
ATOM 686 N N . ARG A 1 85 ? 4.928 -3.601 -8.976 1.00 85.06 85 ARG A N 1
ATOM 687 C CA . ARG A 1 85 ? 5.475 -4.936 -9.262 1.00 85.06 85 ARG A CA 1
ATOM 688 C C . ARG A 1 85 ? 6.738 -5.288 -8.479 1.00 85.06 85 ARG A C 1
ATOM 690 O O . ARG A 1 85 ? 6.877 -6.434 -8.076 1.00 85.06 85 ARG A O 1
ATOM 697 N N . SER A 1 86 ? 7.687 -4.359 -8.336 1.00 84.62 86 SER A N 1
ATOM 698 C CA . SER A 1 86 ? 8.991 -4.674 -7.727 1.00 84.62 86 SER A CA 1
ATOM 699 C C . SER A 1 86 ? 9.033 -4.428 -6.232 1.00 84.62 86 SER A C 1
ATOM 701 O O . SER A 1 86 ? 9.701 -5.180 -5.536 1.00 84.62 86 SER A O 1
ATOM 703 N N . ASP A 1 87 ? 8.347 -3.388 -5.763 1.00 90.25 87 ASP A N 1
ATOM 704 C CA . ASP A 1 87 ? 8.456 -2.948 -4.377 1.00 90.25 87 ASP A CA 1
ATOM 705 C C . ASP A 1 87 ? 7.243 -3.474 -3.607 1.00 90.25 87 ASP A C 1
ATOM 707 O O . ASP A 1 87 ? 7.379 -4.288 -2.700 1.00 90.25 87 ASP A O 1
ATOM 711 N N . VAL A 1 88 ? 6.037 -3.099 -4.044 1.00 91.88 88 VAL A N 1
ATOM 712 C CA . VAL A 1 88 ? 4.782 -3.489 -3.384 1.00 91.88 88 VAL A CA 1
ATOM 713 C C . VAL A 1 88 ? 4.494 -4.984 -3.537 1.00 91.88 88 VAL A C 1
ATOM 715 O O . VAL A 1 88 ? 4.114 -5.638 -2.572 1.00 91.88 88 VAL A O 1
ATOM 718 N N . GLY A 1 89 ? 4.742 -5.554 -4.718 1.00 91.12 89 GLY A N 1
ATOM 719 C CA . GLY A 1 89 ? 4.546 -6.982 -4.990 1.00 91.12 89 GLY A CA 1
ATOM 720 C C . GLY A 1 89 ? 5.485 -7.919 -4.222 1.00 91.12 89 GLY A C 1
ATOM 721 O O . GLY A 1 89 ? 5.253 -9.123 -4.217 1.00 91.12 89 GLY A O 1
ATOM 722 N N . ARG A 1 90 ? 6.531 -7.385 -3.580 1.00 90.69 90 ARG A N 1
ATOM 723 C CA . ARG A 1 90 ? 7.465 -8.136 -2.722 1.00 90.69 90 ARG A CA 1
ATOM 724 C C . ARG A 1 90 ? 7.374 -7.750 -1.251 1.00 90.69 90 ARG A C 1
ATOM 726 O O . ARG A 1 90 ? 8.044 -8.367 -0.433 1.00 90.69 90 ARG A O 1
ATOM 733 N N . LEU A 1 91 ? 6.582 -6.731 -0.920 1.00 92.94 9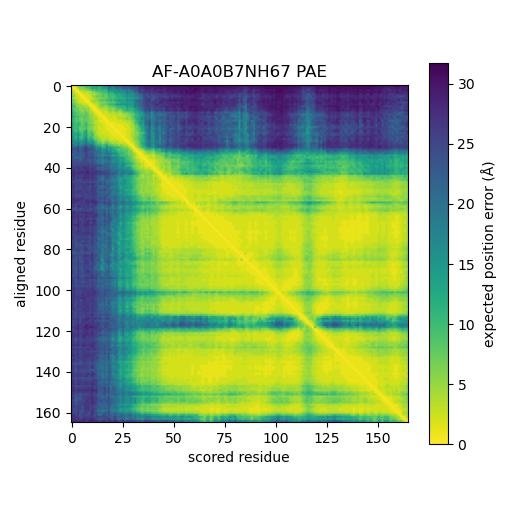1 LEU A N 1
ATOM 734 C CA . LEU A 1 91 ? 6.404 -6.275 0.450 1.00 92.94 91 LEU A CA 1
ATOM 735 C C . LEU A 1 91 ? 5.796 -7.408 1.274 1.00 92.94 91 LEU A C 1
ATOM 737 O O . LEU A 1 91 ? 4.822 -8.013 0.829 1.00 92.94 91 LEU A O 1
ATOM 741 N N . GLN A 1 92 ? 6.350 -7.703 2.447 1.00 93.00 92 GLN A N 1
ATOM 742 C CA . GLN A 1 92 ? 5.875 -8.783 3.315 1.00 93.00 92 GLN A CA 1
ATOM 743 C C . GLN A 1 92 ? 5.077 -8.225 4.490 1.00 93.00 92 GLN A C 1
ATOM 745 O O . GLN A 1 92 ? 5.180 -7.049 4.835 1.00 93.00 92 GLN A O 1
ATOM 750 N N . HIS A 1 93 ? 4.282 -9.071 5.147 1.00 91.81 93 HIS A N 1
ATOM 751 C CA . HIS A 1 93 ? 3.512 -8.640 6.320 1.00 91.81 93 HIS A CA 1
ATOM 752 C C . HIS A 1 93 ? 4.414 -8.086 7.439 1.00 91.81 93 HIS A C 1
ATOM 754 O O . HIS A 1 93 ? 4.111 -7.054 8.031 1.00 91.81 93 HIS A O 1
ATOM 760 N N . ARG A 1 94 ? 5.563 -8.730 7.685 1.00 91.56 94 ARG A N 1
ATOM 761 C CA . ARG A 1 94 ? 6.564 -8.313 8.687 1.00 91.56 94 ARG A CA 1
ATOM 762 C C . ARG A 1 94 ? 7.259 -6.979 8.398 1.00 91.56 94 ARG A C 1
ATOM 764 O O . ARG A 1 94 ? 8.003 -6.483 9.242 1.00 91.56 94 ARG A O 1
ATOM 771 N N . ASP A 1 95 ? 7.061 -6.428 7.206 1.00 93.75 95 ASP A N 1
ATOM 772 C CA . ASP A 1 95 ? 7.665 -5.166 6.780 1.00 93.75 95 ASP A CA 1
ATOM 773 C C . ASP A 1 95 ? 6.799 -3.951 7.100 1.00 93.75 95 ASP A C 1
ATOM 775 O O . ASP A 1 95 ? 7.223 -2.823 6.854 1.00 93.75 95 ASP A O 1
ATOM 779 N N . VAL A 1 96 ? 5.598 -4.178 7.634 1.00 95.19 96 VAL A N 1
ATOM 780 C CA . VAL A 1 96 ? 4.634 -3.145 7.997 1.00 95.19 96 VAL A CA 1
ATOM 781 C C . VAL A 1 96 ? 4.508 -3.099 9.514 1.00 95.19 96 VAL A C 1
ATOM 783 O O . VAL A 1 96 ? 4.132 -4.085 10.145 1.00 95.19 96 VAL A O 1
ATOM 786 N N . GLN A 1 97 ? 4.805 -1.946 10.105 1.00 96.25 97 GLN A N 1
ATOM 787 C CA . GLN A 1 97 ? 4.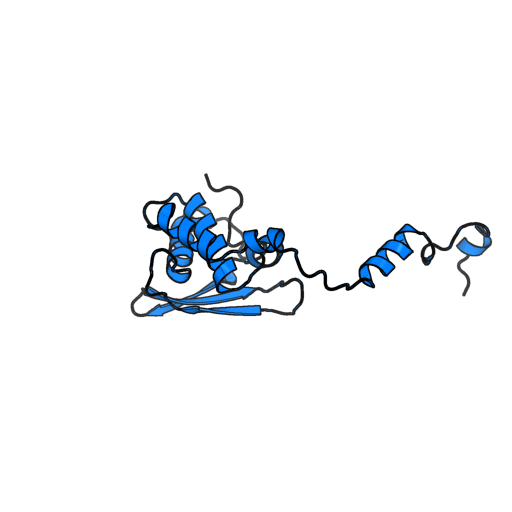724 -1.728 11.548 1.00 96.25 97 GLN A CA 1
ATOM 788 C C . GLN A 1 97 ? 3.907 -0.476 11.834 1.00 96.25 97 GLN A C 1
ATOM 790 O O . GLN A 1 97 ? 4.212 0.589 11.310 1.00 96.25 97 GLN A O 1
ATOM 795 N N . PHE A 1 98 ? 2.871 -0.599 12.657 1.00 97.19 98 PHE A N 1
ATOM 796 C CA . PHE A 1 98 ? 2.042 0.536 13.050 1.00 97.19 98 PHE A CA 1
ATOM 797 C C . PHE A 1 98 ? 2.500 1.119 14.377 1.00 97.19 98 PHE A C 1
ATOM 799 O O . PHE A 1 98 ? 2.824 0.390 15.315 1.00 97.19 98 PHE A O 1
ATOM 806 N N . GLU A 1 99 ? 2.439 2.438 14.460 1.00 96.88 99 GLU A N 1
ATOM 807 C CA . GLU A 1 99 ? 2.483 3.171 15.714 1.00 96.88 99 GLU A CA 1
ATOM 808 C C . GLU A 1 99 ? 1.050 3.439 16.176 1.00 96.88 99 GLU A C 1
ATOM 810 O O . GLU A 1 99 ? 0.205 3.855 15.378 1.00 96.88 99 GLU A O 1
ATOM 815 N N . PHE A 1 100 ? 0.773 3.209 17.459 1.00 96.06 100 PHE A N 1
ATOM 816 C CA . PHE A 1 100 ? -0.569 3.328 18.022 1.00 96.06 100 PHE A CA 1
ATOM 817 C C . PHE A 1 100 ? -0.642 4.397 19.106 1.00 96.06 100 PHE A C 1
ATOM 819 O O . PHE A 1 100 ? 0.235 4.494 19.963 1.00 96.06 100 PHE A O 1
ATOM 826 N N . GLN A 1 101 ? -1.763 5.112 19.126 1.00 95.12 101 GLN A N 1
ATOM 827 C CA . GLN A 1 101 ? -2.199 5.949 20.236 1.00 95.12 101 GLN A CA 1
ATOM 828 C C . GLN A 1 101 ? -3.595 5.496 20.653 1.00 95.12 101 GLN A C 1
ATOM 830 O O . GLN A 1 101 ? -4.496 5.433 19.822 1.00 95.12 101 GLN A O 1
ATOM 835 N N . GLU A 1 102 ? -3.773 5.137 21.928 1.00 91.69 102 GLU A N 1
ATOM 836 C CA . GLU A 1 102 ? -5.074 4.693 22.461 1.00 91.69 102 GLU A CA 1
ATOM 837 C C . GLU A 1 102 ? -5.744 3.608 21.588 1.00 91.69 102 GLU A C 1
ATOM 839 O O . GLU A 1 102 ? -6.933 3.668 21.301 1.00 91.69 102 GLU A O 1
ATOM 844 N N . GLN A 1 103 ? -4.955 2.622 21.136 1.00 89.19 103 GLN A N 1
ATOM 845 C CA . GLN A 1 103 ? -5.365 1.505 20.257 1.00 89.19 103 GLN A CA 1
ATOM 846 C C . GLN A 1 103 ? -5.710 1.880 18.805 1.00 89.19 103 GLN A C 1
ATOM 848 O O . GLN A 1 103 ? -6.011 0.995 18.007 1.00 89.19 103 GLN A O 1
ATOM 853 N N . ASN A 1 104 ? -5.584 3.150 18.423 1.00 90.31 104 ASN A N 1
ATOM 854 C CA . ASN A 1 104 ? -5.776 3.604 17.048 1.00 90.31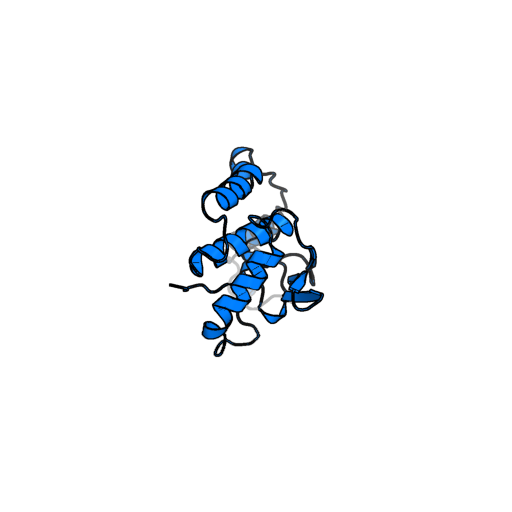 104 ASN A CA 1
ATOM 855 C C . ASN A 1 104 ? -4.425 3.803 16.343 1.00 90.31 104 ASN A C 1
ATOM 857 O O . ASN A 1 104 ? -3.508 4.366 16.948 1.00 90.31 104 ASN A O 1
ATOM 861 N N . PRO A 1 105 ? -4.266 3.355 15.084 1.00 94.75 105 PRO A N 1
ATOM 862 C CA . PRO A 1 105 ? -3.028 3.561 14.341 1.00 94.75 105 PRO A CA 1
ATOM 863 C C . PRO A 1 105 ? -2.863 5.044 13.989 1.00 94.75 105 PRO A C 1
ATOM 865 O O . PRO A 1 105 ? -3.724 5.622 13.329 1.00 94.75 105 PRO A O 1
ATOM 868 N N . ILE A 1 106 ? -1.749 5.654 14.396 1.00 96.31 106 ILE A N 1
ATOM 869 C CA . ILE A 1 106 ? -1.423 7.060 14.096 1.00 96.31 106 ILE A CA 1
ATOM 870 C C . ILE A 1 106 ? -0.397 7.209 12.973 1.00 96.31 106 ILE A C 1
ATOM 872 O O . ILE A 1 106 ? -0.381 8.216 12.258 1.00 96.31 106 ILE A O 1
ATOM 876 N N . SER A 1 107 ? 0.452 6.201 12.797 1.00 97.00 107 SER A N 1
ATOM 877 C CA . SER A 1 107 ? 1.451 6.162 11.740 1.00 97.00 107 SER A CA 1
ATOM 878 C C . SER A 1 107 ? 1.775 4.718 11.358 1.00 97.00 107 SER A C 1
ATOM 880 O O . SER A 1 107 ? 1.419 3.769 12.063 1.00 97.00 107 SER A O 1
ATOM 882 N N . VAL A 1 108 ? 2.422 4.544 10.209 1.00 97.81 108 VAL A N 1
ATOM 883 C CA . VAL A 1 108 ? 2.935 3.251 9.757 1.00 97.81 108 VAL A CA 1
ATOM 884 C C . VAL A 1 108 ? 4.336 3.403 9.180 1.00 97.81 108 VAL A C 1
ATOM 886 O O . VAL A 1 108 ? 4.619 4.336 8.423 1.00 97.81 108 VAL A O 1
ATOM 889 N N . TRP A 1 109 ? 5.211 2.465 9.525 1.00 97.12 109 TRP A N 1
ATOM 890 C CA . TRP A 1 109 ? 6.527 2.269 8.934 1.00 97.12 109 TRP A CA 1
ATOM 891 C C . TRP A 1 109 ? 6.479 1.096 7.967 1.00 97.12 109 TRP A C 1
ATOM 893 O O . TRP A 1 109 ? 5.946 0.032 8.285 1.00 97.12 109 TRP A O 1
ATOM 903 N N . ILE A 1 110 ? 7.028 1.309 6.775 1.00 95.94 110 ILE A N 1
ATOM 904 C CA . ILE A 1 110 ? 7.020 0.330 5.691 1.00 95.94 110 ILE A CA 1
ATOM 905 C C . ILE A 1 110 ? 8.447 0.134 5.201 1.00 95.94 110 ILE A C 1
ATOM 907 O O . ILE A 1 110 ? 9.078 1.082 4.725 1.00 95.94 110 ILE A O 1
ATOM 911 N N . HIS A 1 111 ? 8.944 -1.096 5.308 1.00 93.56 111 HIS A N 1
ATOM 912 C CA . HIS A 1 111 ? 10.296 -1.482 4.916 1.00 93.56 111 HIS A CA 1
ATOM 913 C C . HIS A 1 111 ? 10.298 -2.243 3.588 1.00 93.56 111 HIS A C 1
ATOM 915 O O . HIS A 1 111 ? 10.014 -3.431 3.516 1.00 93.56 111 HIS A O 1
ATOM 921 N N . PHE A 1 112 ? 10.717 -1.591 2.513 1.00 90.75 112 PHE A N 1
ATOM 922 C CA . PHE A 1 112 ? 11.005 -2.270 1.256 1.00 90.75 112 PHE A CA 1
ATOM 923 C C . PHE A 1 112 ? 12.390 -2.926 1.368 1.00 90.75 112 PHE A C 1
ATOM 925 O O . PHE A 1 112 ? 13.400 -2.240 1.187 1.00 90.75 112 PHE A O 1
ATOM 932 N N . ARG A 1 113 ? 12.441 -4.223 1.725 1.00 80.06 113 ARG A N 1
ATOM 933 C CA . ARG A 1 113 ? 13.690 -4.986 1.968 1.00 80.06 113 ARG A CA 1
ATOM 934 C C . ARG A 1 113 ? 14.441 -5.407 0.711 1.00 80.06 113 ARG A C 1
ATOM 936 O O . ARG A 1 113 ? 15.660 -5.482 0.735 1.00 80.06 113 ARG A O 1
ATOM 943 N N . GLU A 1 114 ? 13.728 -5.664 -0.382 1.00 71.50 114 GLU A N 1
ATOM 944 C CA . GLU A 1 114 ? 14.329 -6.047 -1.666 1.00 71.50 114 GLU A CA 1
ATOM 945 C C . GLU A 1 114 ? 14.031 -5.022 -2.774 1.00 71.50 114 GLU A C 1
ATOM 947 O O . GLU A 1 114 ? 13.493 -5.387 -3.831 1.00 71.50 114 GLU A O 1
ATOM 952 N N . PRO A 1 115 ? 14.332 -3.723 -2.571 1.00 64.38 115 PRO A N 1
ATOM 953 C CA . PRO A 1 115 ? 14.102 -2.741 -3.611 1.00 64.38 115 PRO A CA 1
ATOM 954 C C . PRO A 1 115 ? 15.074 -3.022 -4.760 1.00 64.38 115 PRO A C 1
ATOM 956 O O . PRO A 1 115 ? 16.233 -3.379 -4.558 1.00 64.38 115 PRO A O 1
ATOM 959 N N . LYS A 1 116 ? 14.610 -2.838 -5.999 1.00 60.16 116 LYS A N 1
ATOM 960 C CA . LYS A 1 116 ? 15.379 -3.182 -7.211 1.00 60.16 116 LYS A CA 1
ATOM 961 C C . LYS A 1 116 ? 16.770 -2.518 -7.287 1.00 60.16 116 LYS A C 1
ATOM 963 O O . LYS A 1 116 ? 17.620 -2.994 -8.035 1.00 60.16 116 LYS A O 1
ATOM 968 N N . GLU A 1 117 ? 16.983 -1.413 -6.572 1.00 62.69 117 GLU A N 1
ATOM 969 C CA . GLU A 1 117 ? 18.119 -0.502 -6.762 1.00 62.69 117 GLU A CA 1
ATOM 970 C C . GLU A 1 117 ? 18.962 -0.238 -5.491 1.00 62.69 117 GLU A C 1
ATOM 972 O O . GLU A 1 117 ? 20.012 0.388 -5.611 1.00 62.69 117 GLU A O 1
ATOM 977 N N . THR A 1 118 ? 18.566 -0.690 -4.286 1.00 61.62 118 THR A N 1
ATOM 978 C CA . THR A 1 118 ? 19.254 -0.340 -3.013 1.00 61.62 118 THR A CA 1
ATOM 979 C C . THR A 1 118 ? 19.190 -1.453 -1.946 1.00 61.62 118 THR A C 1
ATOM 981 O O . THR A 1 118 ? 18.615 -2.507 -2.191 1.00 61.62 118 THR A O 1
ATOM 984 N N . GLN A 1 119 ? 19.818 -1.252 -0.772 1.00 66.69 119 GLN A N 1
ATOM 985 C CA . GLN A 1 119 ? 19.863 -2.256 0.308 1.00 66.69 119 GLN A CA 1
ATOM 986 C C . GLN A 1 119 ? 18.544 -2.389 1.085 1.00 66.69 119 GLN A C 1
ATOM 988 O O . GLN A 1 119 ? 18.122 -3.511 1.308 1.00 66.69 119 GLN A O 1
ATOM 993 N N . VAL A 1 120 ? 17.895 -1.284 1.476 1.00 79.50 120 VAL A N 1
ATOM 994 C CA . VAL A 1 120 ? 16.538 -1.221 2.065 1.00 79.50 120 VAL A CA 1
ATOM 995 C C . VAL A 1 120 ? 16.027 0.216 1.892 1.00 79.50 120 VAL A C 1
ATOM 997 O O . VAL A 1 120 ? 16.803 1.163 2.038 1.00 79.50 120 VAL A O 1
ATOM 1000 N N . LYS A 1 121 ? 14.733 0.411 1.609 1.00 85.94 121 LYS A N 1
ATOM 1001 C CA . LYS A 1 121 ? 14.061 1.724 1.686 1.00 85.94 121 LYS A CA 1
ATOM 1002 C C . LYS A 1 121 ? 12.983 1.670 2.764 1.00 85.94 121 LYS A C 1
ATOM 1004 O O . LYS A 1 121 ? 12.147 0.777 2.733 1.00 85.94 121 LYS A O 1
ATOM 1009 N N . THR A 1 122 ? 12.962 2.649 3.663 1.00 91.12 122 THR A N 1
ATOM 1010 C CA . THR A 1 122 ? 11.888 2.802 4.656 1.00 91.12 122 THR A CA 1
ATOM 1011 C C . THR A 1 122 ? 11.038 4.018 4.314 1.00 91.12 122 THR A C 1
ATOM 1013 O O . THR A 1 122 ? 11.558 5.038 3.863 1.00 91.12 122 THR A O 1
ATOM 1016 N N . SER A 1 123 ? 9.726 3.922 4.494 1.00 94.06 123 SER A N 1
ATOM 1017 C CA . SER A 1 123 ? 8.807 5.056 4.389 1.00 94.06 123 SER A CA 1
ATOM 1018 C C . SER A 1 123 ? 7.911 5.108 5.618 1.00 94.06 123 SER A C 1
ATOM 1020 O O . SER A 1 123 ? 7.379 4.082 6.033 1.00 94.06 123 SER A O 1
ATOM 1022 N N . THR A 1 124 ? 7.763 6.304 6.182 1.00 96.69 124 THR A N 1
ATOM 1023 C CA . THR A 1 124 ? 6.873 6.577 7.312 1.00 96.69 124 THR A CA 1
ATOM 1024 C C . THR A 1 124 ? 5.697 7.390 6.808 1.00 96.69 124 THR A C 1
ATOM 1026 O O . THR A 1 124 ? 5.896 8.435 6.189 1.00 96.69 124 THR A O 1
ATOM 1029 N N . LEU A 1 125 ? 4.483 6.910 7.058 1.00 96.81 125 LEU A N 1
ATOM 1030 C CA . LEU A 1 125 ? 3.245 7.564 6.645 1.00 96.81 125 LEU A CA 1
ATOM 1031 C C . LEU A 1 125 ? 2.416 7.866 7.892 1.00 96.81 125 LEU A C 1
ATOM 1033 O O . LEU A 1 125 ? 2.189 6.978 8.710 1.00 96.81 125 LEU A O 1
ATOM 1037 N N . GLY A 1 126 ? 1.994 9.119 8.043 1.00 96.31 126 GLY A N 1
ATOM 1038 C CA . GLY A 1 126 ? 1.095 9.548 9.114 1.00 96.31 126 GLY A CA 1
ATOM 1039 C C . GLY A 1 126 ? -0.370 9.499 8.689 1.00 96.31 126 GLY A C 1
ATOM 1040 O O . GLY A 1 126 ? -0.684 9.387 7.499 1.00 96.31 126 GLY A O 1
ATOM 1041 N N . LEU A 1 127 ? -1.271 9.605 9.665 1.00 94.25 127 LEU A N 1
ATOM 1042 C CA . LEU A 1 127 ? -2.694 9.794 9.398 1.00 94.25 127 LEU A CA 1
ATOM 1043 C C . LEU A 1 127 ? -2.947 11.023 8.515 1.00 94.25 127 LEU A C 1
ATOM 1045 O O . LEU A 1 127 ? -2.311 12.068 8.653 1.00 94.25 127 LEU A O 1
ATOM 1049 N N . MET A 1 128 ? -3.923 10.885 7.622 1.00 92.44 128 MET A N 1
ATOM 1050 C CA . MET A 1 128 ? -4.421 11.973 6.788 1.00 92.44 128 MET A CA 1
ATOM 1051 C C . MET A 1 128 ? -5.777 12.427 7.319 1.00 92.44 128 MET A C 1
ATOM 1053 O O . MET A 1 128 ? -6.563 11.608 7.790 1.00 92.44 128 MET A O 1
ATOM 1057 N N . ASN A 1 129 ? -6.064 13.725 7.206 1.00 91.69 129 ASN A N 1
ATOM 1058 C CA . ASN A 1 129 ? -7.370 14.273 7.587 1.00 91.69 129 ASN A CA 1
ATOM 1059 C C . ASN A 1 129 ? -8.494 13.679 6.730 1.00 91.69 129 ASN A C 1
ATOM 1061 O O . ASN A 1 129 ? -9.579 13.393 7.227 1.00 91.69 129 ASN A O 1
ATOM 1065 N N . ASP A 1 130 ? -8.212 13.488 5.443 1.00 92.25 130 ASP A N 1
ATOM 1066 C CA . ASP A 1 130 ? -9.122 12.868 4.494 1.00 92.25 130 ASP A CA 1
ATOM 1067 C C . ASP A 1 130 ? -9.033 11.340 4.612 1.00 92.25 130 ASP A C 1
ATOM 1069 O O . ASP A 1 130 ? -8.061 10.721 4.167 1.00 92.25 130 ASP A O 1
ATOM 1073 N N . GLN A 1 131 ? -10.033 10.746 5.264 1.00 90.25 131 GLN A N 1
ATOM 1074 C CA . GLN A 1 131 ? -10.080 9.308 5.532 1.00 90.25 131 GLN A CA 1
ATOM 1075 C C . GLN A 1 131 ? -10.273 8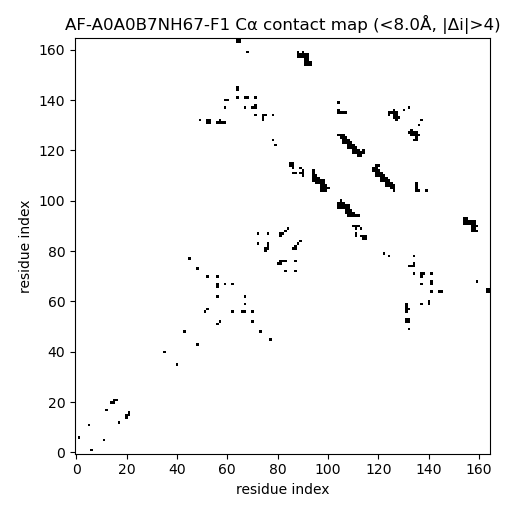.477 4.263 1.00 90.25 131 GLN A C 1
ATOM 1077 O O . GLN A 1 131 ? -9.769 7.353 4.195 1.00 90.25 131 GLN A O 1
ATOM 1082 N N . ASP A 1 132 ? -10.905 9.044 3.235 1.00 92.06 132 ASP A N 1
ATOM 1083 C CA . ASP A 1 132 ? -11.226 8.336 1.995 1.00 92.06 132 ASP A CA 1
ATOM 1084 C C . ASP A 1 132 ? -9.947 7.957 1.237 1.00 92.06 132 ASP A C 1
ATOM 1086 O O . ASP A 1 132 ? -9.885 6.919 0.581 1.00 92.06 132 ASP A O 1
ATOM 1090 N N . ILE A 1 133 ? -8.887 8.754 1.387 1.00 94.38 133 ILE A N 1
ATOM 1091 C CA . ILE A 1 133 ? -7.568 8.524 0.778 1.00 94.38 133 ILE A CA 1
ATOM 1092 C C . ILE A 1 133 ? -6.472 8.230 1.812 1.00 94.38 133 ILE A C 1
ATOM 1094 O O . ILE A 1 133 ? -5.286 8.217 1.479 1.00 94.38 133 ILE A O 1
ATOM 1098 N N . CYS A 1 134 ? -6.838 7.976 3.072 1.00 95.62 134 CYS A N 1
ATOM 1099 C CA . CYS A 1 134 ? -5.863 7.719 4.124 1.00 95.62 134 CYS A CA 1
ATOM 1100 C C . CYS A 1 134 ? -5.268 6.308 4.000 1.00 95.62 134 CYS A C 1
ATOM 1102 O O . CYS A 1 134 ? -5.892 5.305 4.355 1.00 95.62 134 CYS A O 1
ATOM 1104 N N . VAL A 1 135 ? -4.011 6.239 3.557 1.00 96.38 135 VAL A N 1
ATOM 1105 C CA . VAL A 1 135 ? -3.257 4.984 3.409 1.00 96.38 135 VAL A CA 1
ATOM 1106 C C . VAL A 1 135 ? -3.104 4.214 4.724 1.00 96.38 135 VAL A C 1
ATOM 1108 O O . VAL A 1 135 ? -3.214 2.992 4.718 1.00 96.38 135 VAL A O 1
ATOM 1111 N N . VAL A 1 136 ? -2.905 4.907 5.854 1.00 97.00 136 VAL A N 1
ATOM 1112 C CA . VAL A 1 136 ? -2.766 4.279 7.182 1.00 97.00 136 VAL A CA 1
ATOM 1113 C C . VAL A 1 136 ? -4.054 3.547 7.554 1.00 97.00 136 VAL A C 1
ATOM 1115 O O . VAL A 1 136 ? -4.010 2.373 7.916 1.00 97.00 136 VAL A O 1
ATOM 1118 N N . SER A 1 137 ? -5.201 4.216 7.395 1.00 96.00 137 SER A N 1
ATOM 1119 C CA . SER A 1 137 ? -6.521 3.645 7.680 1.00 96.00 137 SER A CA 1
ATOM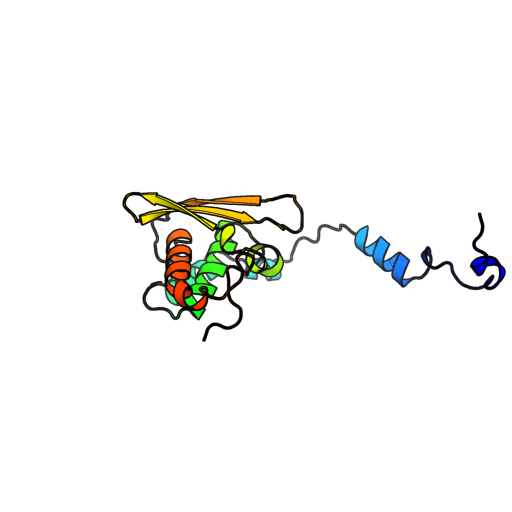 1120 C C . SER A 1 137 ? -6.837 2.471 6.750 1.00 96.00 137 SER A C 1
ATOM 1122 O O . SER A 1 137 ? -7.195 1.392 7.223 1.00 96.00 137 SER A O 1
ATOM 1124 N N . ALA A 1 138 ? -6.632 2.635 5.438 1.00 97.06 138 ALA A N 1
ATOM 1125 C CA . ALA A 1 138 ? -6.888 1.580 4.456 1.00 97.06 138 ALA A CA 1
ATOM 1126 C C . ALA A 1 138 ? -6.017 0.335 4.701 1.00 97.06 138 ALA A C 1
ATOM 1128 O O . ALA A 1 138 ? -6.535 -0.780 4.761 1.00 97.06 138 ALA A O 1
ATOM 1129 N N . LEU A 1 139 ? -4.712 0.525 4.928 1.00 97.31 139 LEU A N 1
ATOM 1130 C CA . LEU A 1 139 ? -3.773 -0.565 5.188 1.00 97.31 139 LEU A CA 1
ATOM 1131 C C . LEU A 1 139 ? -4.081 -1.292 6.501 1.00 97.31 139 LEU A C 1
ATOM 1133 O O . LEU A 1 139 ? -4.051 -2.522 6.540 1.00 97.31 139 LEU A O 1
ATOM 1137 N N . TYR A 1 140 ? -4.406 -0.552 7.563 1.00 96.69 140 TYR A N 1
ATOM 1138 C CA . TYR A 1 140 ? -4.773 -1.149 8.844 1.00 96.69 140 TYR A CA 1
ATOM 1139 C C . TYR A 1 140 ? -6.043 -1.997 8.726 1.00 96.69 140 TYR A C 1
ATOM 1141 O O . TYR A 1 140 ? -6.057 -3.161 9.131 1.00 96.69 140 TYR A O 1
ATOM 1149 N N . GLN A 1 141 ? -7.090 -1.451 8.100 1.00 96.44 141 GLN A N 1
ATOM 1150 C CA . GLN A 1 141 ? -8.344 -2.173 7.889 1.00 96.44 141 GLN A CA 1
ATOM 1151 C C . GLN A 1 141 ? -8.163 -3.391 6.978 1.00 96.44 141 GLN A C 1
ATOM 1153 O O . GLN A 1 141 ? -8.748 -4.443 7.238 1.00 96.44 141 GLN A O 1
ATOM 1158 N N . PHE A 1 142 ? -7.321 -3.293 5.945 1.00 96.56 142 PHE A N 1
ATOM 1159 C CA . PHE A 1 142 ? -6.982 -4.429 5.092 1.00 96.56 142 PHE A CA 1
ATOM 1160 C C . PHE A 1 142 ? -6.332 -5.559 5.896 1.00 96.56 142 PHE A C 1
ATOM 1162 O O . PHE A 1 142 ? -6.718 -6.723 5.763 1.00 96.56 142 PHE A O 1
ATOM 1169 N N . LEU A 1 143 ? -5.364 -5.232 6.751 1.00 95.12 143 LEU A N 1
ATOM 1170 C CA . LEU A 1 143 ? -4.663 -6.214 7.574 1.00 95.12 143 LEU A CA 1
ATOM 1171 C C . LEU A 1 143 ? -5.586 -6.882 8.592 1.00 95.12 143 LEU A C 1
ATOM 1173 O O . LEU A 1 143 ? -5.582 -8.107 8.690 1.00 95.12 143 LEU A O 1
ATOM 1177 N N . GLN A 1 144 ? -6.441 -6.104 9.258 1.00 94.62 144 GLN A N 1
ATOM 1178 C CA . GLN A 1 144 ? -7.475 -6.618 10.159 1.00 94.62 144 GLN A CA 1
ATOM 1179 C C . GLN A 1 144 ? -8.420 -7.588 9.431 1.00 94.62 144 GLN A C 1
ATOM 1181 O O . GLN A 1 144 ? -8.602 -8.730 9.851 1.00 94.62 144 GLN A O 1
ATOM 1186 N N . ARG A 1 145 ? -8.982 -7.172 8.288 1.00 94.75 145 ARG A N 1
ATOM 1187 C CA . ARG A 1 145 ? -9.957 -7.977 7.529 1.00 94.75 145 ARG A CA 1
ATOM 1188 C C . ARG A 1 145 ? -9.343 -9.212 6.868 1.00 94.75 145 ARG A C 1
ATOM 1190 O O . ARG A 1 145 ? -10.044 -10.196 6.662 1.00 94.75 145 ARG A O 1
ATOM 1197 N N . SER A 1 146 ? -8.050 -9.180 6.547 1.00 94.19 146 SER A N 1
ATOM 1198 C CA . SER A 1 146 ? -7.331 -10.321 5.964 1.00 94.19 146 SER A CA 1
ATOM 1199 C C . SER A 1 146 ? -6.695 -11.248 7.007 1.00 94.19 146 SER A C 1
ATOM 1201 O O . SER A 1 146 ? -6.069 -12.238 6.637 1.00 94.19 146 SER A O 1
ATOM 1203 N N . GLN A 1 147 ? -6.851 -10.988 8.307 1.00 92.38 147 GLN A N 1
ATOM 1204 C CA . GLN A 1 147 ? -6.160 -11.760 9.342 1.00 92.38 147 GLN A CA 1
ATOM 1205 C C . GLN A 1 147 ? -6.566 -13.243 9.371 1.00 92.38 147 GLN A C 1
ATOM 1207 O O . GLN A 1 147 ? -5.709 -14.111 9.547 1.00 92.38 147 GLN A O 1
ATOM 1212 N N . SER A 1 148 ? -7.843 -13.549 9.126 1.00 91.38 148 SER A N 1
ATOM 1213 C CA . SER A 1 148 ? -8.366 -14.925 9.098 1.00 91.38 148 SER A CA 1
ATOM 1214 C C . SER A 1 148 ? -7.793 -15.772 7.958 1.00 91.38 148 SER A C 1
ATOM 1216 O O . SER A 1 148 ? -7.604 -16.974 8.116 1.00 91.38 148 SER A O 1
ATOM 1218 N N . ILE A 1 149 ? -7.475 -15.156 6.817 1.00 90.50 149 ILE A N 1
ATOM 1219 C CA . ILE A 1 149 ? -6.891 -15.843 5.653 1.00 90.50 149 ILE A CA 1
ATOM 1220 C C . ILE A 1 149 ? -5.358 -15.899 5.704 1.00 90.50 149 ILE A C 1
ATOM 1222 O O . ILE A 1 149 ? -4.740 -16.599 4.906 1.00 90.50 149 ILE A O 1
ATOM 1226 N N . ARG A 1 150 ? -4.732 -15.201 6.660 1.00 89.69 150 ARG A N 1
ATOM 1227 C CA . ARG A 1 150 ? -3.273 -15.187 6.858 1.00 89.69 150 ARG A CA 1
ATOM 1228 C C . ARG A 1 150 ? -2.761 -16.235 7.835 1.00 89.69 150 ARG A C 1
ATOM 1230 O O . ARG A 1 150 ? -1.560 -16.462 7.870 1.00 89.69 150 ARG A O 1
ATOM 1237 N N . THR A 1 151 ? -3.629 -16.879 8.616 1.00 86.94 151 THR A N 1
ATOM 1238 C CA . THR A 1 151 ? -3.221 -17.740 9.743 1.00 86.94 151 THR A CA 1
ATOM 1239 C C . THR A 1 151 ? -2.302 -18.897 9.334 1.00 86.94 151 THR A C 1
ATOM 1241 O O . THR A 1 151 ? -1.456 -19.306 10.119 1.00 86.94 151 THR A O 1
ATOM 1244 N N . ASN A 1 152 ? -2.437 -19.390 8.099 1.00 87.44 152 ASN A N 1
ATOM 1245 C CA . ASN A 1 152 ? -1.644 -20.502 7.565 1.00 87.44 152 ASN A CA 1
ATOM 1246 C C . ASN A 1 152 ? -0.551 -20.058 6.578 1.00 87.44 152 ASN A C 1
ATOM 1248 O O . ASN A 1 152 ? 0.066 -20.905 5.931 1.00 87.44 152 ASN A O 1
ATOM 1252 N N . LEU A 1 153 ? -0.345 -18.750 6.403 1.00 88.81 153 LEU A N 1
ATOM 1253 C CA . LEU A 1 153 ? 0.659 -18.237 5.479 1.00 88.81 153 LEU A CA 1
ATOM 1254 C C . LEU A 1 153 ? 2.026 -18.133 6.172 1.00 88.81 153 LEU A C 1
ATOM 1256 O O . LEU A 1 153 ? 2.089 -17.783 7.352 1.00 88.81 153 LEU A O 1
ATOM 1260 N N . PRO A 1 154 ? 3.127 -18.397 5.448 1.00 88.62 154 PRO A N 1
ATOM 1261 C CA . PRO A 1 154 ? 4.474 -18.122 5.936 1.00 88.62 154 PRO A CA 1
ATOM 1262 C C . PRO A 1 154 ? 4.668 -16.653 6.341 1.00 88.62 154 PRO A C 1
ATOM 1264 O O . PRO A 1 154 ? 4.046 -15.753 5.776 1.00 88.62 154 PRO A O 1
ATOM 1267 N N . GLU A 1 155 ? 5.581 -16.392 7.278 1.00 82.62 155 GLU A N 1
ATOM 1268 C CA . GLU A 1 155 ? 5.898 -15.027 7.735 1.00 82.62 155 GLU A CA 1
ATOM 1269 C C . GLU A 1 155 ? 6.461 -14.138 6.607 1.00 82.62 155 GLU A C 1
ATOM 1271 O O . GLU A 1 155 ? 6.270 -12.921 6.593 1.00 82.62 155 GLU A O 1
ATOM 1276 N N . ASP A 1 156 ? 7.148 -14.752 5.644 1.00 86.25 156 ASP A N 1
ATOM 1277 C CA . ASP A 1 156 ? 7.724 -14.115 4.461 1.00 86.25 156 ASP A CA 1
ATOM 1278 C C . ASP A 1 156 ? 6.758 -14.073 3.262 1.00 86.25 156 ASP A C 1
ATOM 1280 O O . ASP A 1 156 ? 7.141 -13.653 2.165 1.00 86.25 156 ASP A O 1
ATOM 1284 N N . HIS A 1 157 ? 5.491 -14.450 3.461 1.00 91.31 157 HIS A N 1
ATOM 1285 C CA . HIS A 1 157 ? 4.461 -14.288 2.445 1.00 91.31 157 HIS A CA 1
ATOM 1286 C C . HIS A 1 157 ? 4.235 -12.803 2.125 1.00 91.31 157 HIS A C 1
ATOM 1288 O O . HIS A 1 157 ? 4.321 -11.919 2.988 1.00 91.31 157 HIS A O 1
ATOM 1294 N N . THR A 1 158 ? 3.892 -12.522 0.868 1.00 93.50 158 THR A N 1
ATOM 1295 C CA . THR A 1 158 ? 3.577 -11.168 0.416 1.00 93.50 158 THR A CA 1
ATOM 1296 C C . THR A 1 158 ? 2.409 -10.575 1.206 1.00 93.50 158 THR A C 1
ATOM 1298 O O . THR A 1 158 ? 1.445 -11.258 1.569 1.00 93.50 158 THR A O 1
ATOM 1301 N N . LEU A 1 159 ? 2.491 -9.273 1.464 1.00 94.62 159 LEU A N 1
ATOM 1302 C CA . LEU A 1 159 ? 1.480 -8.486 2.149 1.00 94.62 159 LEU A CA 1
ATOM 1303 C C . LEU A 1 159 ? 0.160 -8.553 1.384 1.00 94.62 159 LEU A C 1
ATOM 1305 O O . LEU A 1 159 ? -0.865 -8.863 1.977 1.00 94.62 159 LEU A O 1
ATOM 1309 N N . PHE A 1 160 ? 0.179 -8.312 0.077 1.00 94.50 160 PHE A N 1
ATOM 1310 C CA . PHE A 1 160 ? -1.004 -8.421 -0.772 1.00 94.50 160 PHE A CA 1
ATOM 1311 C C . PHE A 1 160 ? -1.156 -9.847 -1.308 1.00 94.50 160 PHE A C 1
ATOM 1313 O O . PHE A 1 160 ? -0.169 -10.524 -1.604 1.00 94.50 160 PHE A O 1
ATOM 1320 N N . LEU A 1 161 ? -2.398 -10.312 -1.399 1.00 90.44 161 LEU A N 1
ATOM 1321 C CA . LEU A 1 161 ? -2.765 -11.691 -1.701 1.00 90.44 161 LEU A CA 1
ATOM 1322 C C . LEU A 1 161 ? -3.317 -11.773 -3.131 1.00 90.44 161 LEU A C 1
ATOM 1324 O O . LEU A 1 161 ? -4.169 -10.980 -3.519 1.00 90.44 161 LEU A O 1
ATOM 1328 N N . ALA A 1 162 ? -2.848 -12.734 -3.927 1.00 78.56 162 ALA A N 1
ATOM 1329 C CA . ALA A 1 162 ? -3.196 -12.809 -5.350 1.00 78.56 162 ALA A CA 1
ATOM 1330 C C . ALA A 1 162 ? -4.656 -13.225 -5.626 1.00 78.56 162 ALA A C 1
ATOM 1332 O O . ALA A 1 162 ? -5.237 -12.774 -6.609 1.00 78.56 162 ALA A O 1
ATOM 1333 N N . TYR A 1 163 ? -5.246 -14.066 -4.771 1.00 70.75 163 TYR A N 1
ATOM 1334 C CA . TYR A 1 163 ? -6.562 -14.677 -4.992 1.00 70.75 163 TYR A CA 1
ATOM 1335 C C . TYR A 1 163 ? -7.461 -14.479 -3.771 1.00 70.75 163 TYR A C 1
ATOM 1337 O O . TYR A 1 163 ? -7.650 -15.395 -2.972 1.00 70.75 163 TYR A O 1
ATOM 1345 N N . ILE A 1 164 ? -7.976 -13.260 -3.606 1.00 76.06 164 ILE A N 1
ATOM 1346 C CA . ILE A 1 164 ? -9.032 -12.970 -2.633 1.00 76.06 164 ILE A CA 1
ATOM 1347 C C . ILE A 1 164 ? -10.330 -12.822 -3.421 1.00 76.06 164 ILE A C 1
ATOM 1349 O O . ILE A 1 164 ? -10.423 -11.906 -4.235 1.00 76.06 164 ILE A O 1
ATOM 1353 N N . ASN A 1 165 ? -11.275 -13.740 -3.212 1.00 57.06 165 ASN A N 1
ATOM 1354 C CA . ASN A 1 165 ? -12.641 -13.648 -3.732 1.00 57.06 165 ASN A CA 1
ATOM 1355 C C . ASN A 1 165 ? -13.560 -13.106 -2.640 1.00 57.06 165 ASN A C 1
ATOM 1357 O O . ASN A 1 165 ? -13.447 -13.614 -1.500 1.00 57.06 165 ASN A O 1
#

Secondary structure (DSSP, 8-state):
---HHHHH-TTSPPGGGSHHHHHHHHHHH-----PPPHHHHGGG-HHHHHHHHHHHS--TTTS-HHHHHHHHHHHHHHHH---TTTTGGG-BGGGEEEEEETTEEEEEEEEESS-TTSS-EEEEEE--S-GGG-HHHHHHHHHHHTHHHHTTS-TTSBSS-S---

Organism: NCBI:txid35722

Mean predicted aligned error: 10.79 Å

Nearest PDB structures (foldseek):
  1flo-assembly1_A  TM=4.625E-01  e=2.528E-01  Saccharomyces cerevisiae
  1flo-assembly1_B  TM=3.697E-01  e=1.394E-01  Saccharomyces cerevisiae
  4czl-assembly1_A  TM=3.417E-01  e=5.167E-01  Caulobacter vibrioides
  3gbf-assembly1_A-2  TM=2.927E-01  e=1.510E+00  Streptomyces viridochromogenes
  4yar-assembly1_A  TM=2.854E-01  e=2.907E+00  Streptomyces viridochromogenes

Foldseek 3Di:
DDPPVCVVCVPDDPPCPPPVNVVVVVVVVPPPPDDDDPVVCVVVPVVVLLVCLCPPPQDLVPDDLVVLLVLLLNLCCNQPVADSVQQQVQFFPVQWDFDDDPNHGFKIKGWRCRHPPDRIDIDIAGADPRLSSGSRNSLVSSCVVCVVVCPPPDRSDRSGDDDDD

pLDDT: mean 85.5, std 11.6, range [47.0, 97.81]

Radius of gyration: 22.87 Å; Cα contacts (8 Å, |Δi|>4): 178; chains: 1; bounding box: 64×42×59 Å

Sequence (165 aa):
MASVYKLCHLQEVPIAQQLIILEFFSSKKRNDVRIPTKNQLTTWDTDILTAYVKNEWQDNSTISLYDLQLKTIILLCLSTMARPRSDVGRLQHRDVQFEFQEQNPISVWIHFREPKETQVKTSTLGLMNDQDICVVSALYQFLQRSQSIRTNLPEDHTLFLAYIN